Protein AF-A0A852A924-F1 (afdb_monomer_lite)

pLDDT: mean 98.33, std 0.88, range [93.31, 98.81]

Sequence (42 aa):
FAVIRPPGHHAEESTAMGFCFFNSVAISAKLLQQRLSVGRIL

Structure (mmCIF, N/CA/C/O backbone):
data_AF-A0A852A924-F1
#
_entry.id   AF-A0A852A924-F1
#
loop_
_atom_site.group_PDB
_atom_site.id
_atom_site.type_symbol
_atom_site.label_atom_id
_atom_site.label_alt_id
_atom_site.label_comp_id
_atom_site.label_asym_id
_atom_site.label_entity_id
_atom_site.label_seq_id
_atom_site.pdbx_PDB_ins_code
_atom_site.Cartn_x
_atom_site.Cartn_y
_atom_site.Cartn_z
_atom_site.occupancy
_atom_site.B_iso_or_equiv
_atom_site.auth_seq_id
_atom_site.auth_comp_id
_atom_site.auth_asym_id
_atom_site.auth_atom_id
_atom_site.pdbx_PDB_model_num
ATOM 1 N N . PHE A 1 1 ? -13.036 -1.792 -5.799 1.00 93.31 1 PHE A N 1
ATOM 2 C CA . PHE A 1 1 ? -12.092 -2.199 -6.859 1.00 93.31 1 PHE A CA 1
ATOM 3 C C . PHE A 1 1 ? -11.509 -0.943 -7.479 1.00 93.31 1 PHE A C 1
ATOM 5 O O . PHE A 1 1 ? -12.262 0.002 -7.681 1.00 93.31 1 PHE A O 1
ATOM 12 N N . ALA A 1 2 ? -10.200 -0.906 -7.720 1.00 98.00 2 ALA A N 1
ATOM 13 C CA . ALA A 1 2 ? -9.530 0.243 -8.318 1.00 98.00 2 ALA A CA 1
ATOM 14 C C . ALA A 1 2 ? -8.737 -0.228 -9.543 1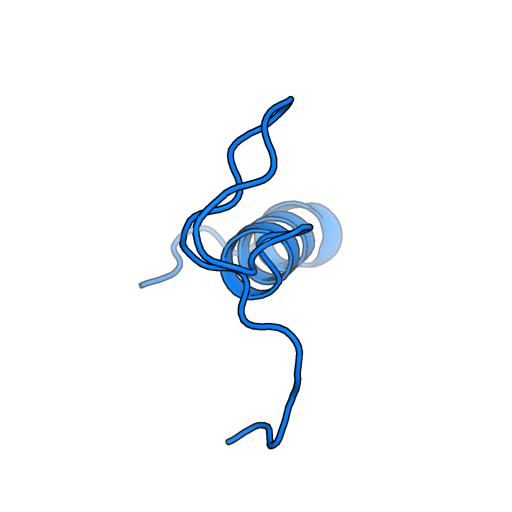.00 98.00 2 ALA A C 1
ATOM 16 O O . ALA A 1 2 ? -7.870 -1.089 -9.417 1.00 98.00 2 ALA A O 1
ATOM 17 N N . VAL A 1 3 ? -9.045 0.319 -10.721 1.00 98.12 3 VAL A N 1
ATOM 18 C CA . VAL A 1 3 ? -8.298 0.049 -11.959 1.00 98.12 3 VAL A CA 1
ATOM 19 C C . VAL A 1 3 ? -7.122 1.014 -12.006 1.00 98.12 3 VAL A C 1
ATOM 21 O O . VAL A 1 3 ? -7.269 2.155 -12.439 1.00 98.12 3 VAL A O 1
ATOM 24 N N . ILE A 1 4 ? -5.971 0.583 -11.492 1.00 98.31 4 ILE A N 1
ATOM 25 C CA . ILE A 1 4 ? -4.796 1.443 -11.317 1.00 98.31 4 ILE A CA 1
ATOM 26 C C . ILE A 1 4 ? -3.528 0.812 -11.889 1.00 98.31 4 ILE A C 1
ATOM 28 O O . ILE A 1 4 ? -3.389 -0.408 -11.961 1.00 98.31 4 ILE A O 1
ATOM 32 N N . ARG A 1 5 ? -2.600 1.683 -12.293 1.00 98.31 5 ARG A N 1
ATOM 33 C CA . ARG A 1 5 ? -1.233 1.359 -12.714 1.00 98.31 5 ARG A CA 1
ATOM 34 C C . ARG A 1 5 ? -0.291 2.524 -12.373 1.00 98.31 5 ARG A C 1
ATOM 36 O O . ARG A 1 5 ? -0.761 3.664 -12.379 1.00 98.31 5 ARG A O 1
ATOM 43 N N . PRO A 1 6 ? 1.023 2.295 -12.195 1.00 98.12 6 PRO A N 1
ATOM 44 C CA . PRO A 1 6 ? 1.715 0.995 -12.094 1.00 98.12 6 PRO A CA 1
ATOM 45 C C . PRO A 1 6 ? 1.304 0.189 -10.837 1.00 98.12 6 PRO A C 1
ATOM 47 O O . PRO A 1 6 ? 0.573 0.730 -10.006 1.00 98.12 6 PRO A O 1
ATOM 50 N N . PRO A 1 7 ? 1.707 -1.094 -10.686 1.00 98.62 7 PRO A N 1
ATOM 51 C CA . PRO A 1 7 ? 1.528 -1.817 -9.422 1.00 98.62 7 PRO A CA 1
ATOM 52 C C . PRO A 1 7 ? 2.351 -1.170 -8.293 1.00 98.62 7 PRO A C 1
ATOM 54 O O . PRO A 1 7 ? 3.184 -0.298 -8.537 1.00 98.62 7 PRO A O 1
ATOM 57 N N . GLY A 1 8 ? 2.117 -1.599 -7.047 1.00 98.75 8 GLY A N 1
ATOM 58 C CA . GLY A 1 8 ? 2.798 -1.022 -5.879 1.00 98.75 8 GLY A CA 1
ATOM 59 C C . GLY A 1 8 ? 3.381 -2.004 -4.860 1.00 98.75 8 GLY A C 1
ATOM 60 O O . G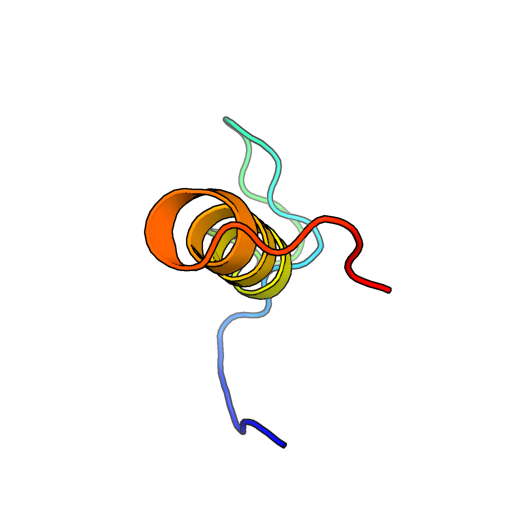LY A 1 8 ? 4.261 -1.623 -4.100 1.00 98.75 8 GLY A O 1
ATOM 61 N N . HIS A 1 9 ? 2.934 -3.260 -4.822 1.00 98.62 9 HIS A N 1
ATOM 62 C CA . HIS A 1 9 ? 3.204 -4.175 -3.700 1.00 98.62 9 HIS A CA 1
ATOM 63 C C . HIS A 1 9 ? 4.664 -4.631 -3.513 1.00 98.62 9 HIS A C 1
ATOM 65 O O . HIS A 1 9 ? 4.973 -5.191 -2.467 1.00 98.62 9 HIS A O 1
ATOM 71 N N . HIS A 1 10 ? 5.549 -4.386 -4.483 1.00 98.62 10 HIS A N 1
ATOM 72 C CA . HIS A 1 10 ? 6.981 -4.692 -4.377 1.00 98.62 10 HIS A CA 1
ATOM 73 C C . 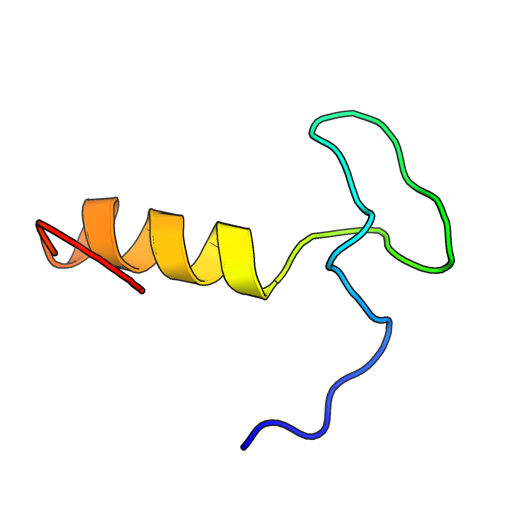HIS A 1 10 ? 7.847 -3.473 -4.036 1.00 98.62 10 HIS A C 1
ATOM 75 O O . HIS A 1 10 ? 9.046 -3.631 -3.845 1.00 98.62 10 HIS A O 1
ATOM 81 N N . ALA A 1 11 ? 7.279 -2.262 -4.002 1.00 98.81 11 ALA A N 1
ATOM 82 C CA . ALA A 1 11 ? 8.046 -1.071 -3.651 1.00 98.81 11 ALA A CA 1
ATOM 83 C C . ALA A 1 11 ? 8.366 -1.086 -2.150 1.00 98.81 11 ALA A C 1
ATOM 85 O O . ALA A 1 11 ? 7.450 -1.136 -1.321 1.00 98.81 11 ALA A O 1
ATOM 86 N N . GLU A 1 12 ? 9.654 -1.033 -1.824 1.00 98.69 12 GLU A N 1
ATOM 87 C CA . GLU A 1 12 ? 10.150 -0.879 -0.455 1.00 98.69 12 GLU A CA 1
ATOM 88 C C . GLU A 1 12 ? 10.256 0.613 -0.093 1.00 98.69 12 GLU A C 1
ATOM 90 O O . GLU A 1 12 ? 9.906 1.485 -0.886 1.00 98.69 12 GLU A O 1
ATOM 95 N N . GLU A 1 13 ? 10.739 0.933 1.110 1.00 98.50 13 GLU A N 1
ATOM 96 C CA . GLU A 1 13 ? 10.856 2.321 1.582 1.00 98.50 13 GLU A CA 1
ATOM 97 C C . GLU A 1 13 ? 11.754 3.186 0.681 1.00 98.50 13 GLU A C 1
ATOM 99 O O . GLU A 1 13 ? 11.415 4.331 0.392 1.00 98.50 13 GLU A O 1
ATOM 104 N N . SER A 1 14 ? 12.891 2.642 0.234 1.00 98.50 14 SER A N 1
ATOM 105 C CA . SER A 1 14 ? 13.894 3.364 -0.569 1.00 98.50 14 SER A CA 1
ATOM 106 C C . SER A 1 14 ? 14.289 2.636 -1.863 1.00 98.50 14 SER A C 1
ATOM 108 O O . SER A 1 14 ? 15.275 3.010 -2.496 1.00 98.50 14 SER A O 1
ATOM 110 N N . THR A 1 15 ? 13.525 1.618 -2.278 1.00 98.62 15 THR A N 1
ATOM 111 C CA . THR A 1 15 ? 13.841 0.778 -3.447 1.00 98.62 15 THR A CA 1
ATOM 112 C C . THR A 1 15 ? 12.611 0.571 -4.329 1.00 98.62 15 THR A C 1
ATOM 114 O O . THR A 1 15 ? 11.588 0.055 -3.878 1.00 98.62 15 THR A O 1
ATOM 117 N N . ALA A 1 16 ? 12.729 0.917 -5.614 1.00 98.62 16 ALA A N 1
ATOM 118 C CA . ALA A 1 16 ? 11.747 0.571 -6.641 1.00 98.62 16 ALA A CA 1
ATOM 119 C C . ALA A 1 16 ? 12.152 -0.732 -7.351 1.00 98.62 16 ALA A C 1
ATOM 121 O O . ALA A 1 16 ? 13.299 -0.880 -7.775 1.00 98.62 16 ALA A O 1
ATOM 122 N N . MET A 1 17 ? 11.216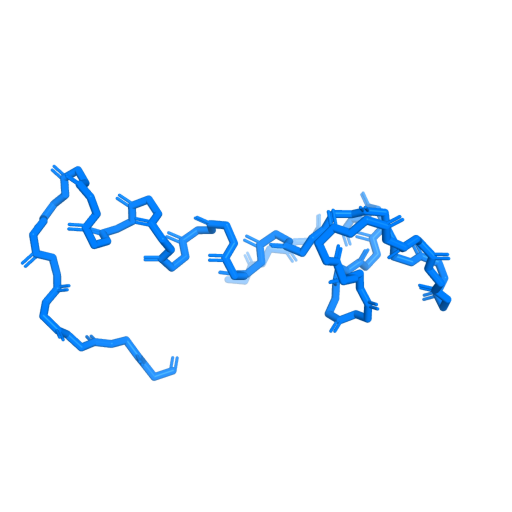 -1.670 -7.514 1.00 98.62 17 MET A N 1
ATOM 123 C CA . MET A 1 17 ? 11.451 -2.952 -8.192 1.00 98.62 17 MET A CA 1
ATOM 124 C C . MET A 1 17 ? 10.143 -3.580 -8.684 1.00 98.62 17 MET A C 1
ATOM 126 O O . MET A 1 17 ? 9.059 -3.199 -8.249 1.00 98.62 17 MET A O 1
ATOM 130 N N . GLY A 1 18 ? 10.221 -4.536 -9.617 1.00 98.44 18 GLY A N 1
ATOM 131 C CA . GLY A 1 18 ? 9.039 -5.265 -10.103 1.00 98.44 18 GLY A CA 1
ATOM 132 C C . GLY A 1 18 ? 7.937 -4.348 -10.652 1.00 98.44 18 GLY A C 1
ATOM 133 O O . GLY A 1 18 ? 6.763 -4.546 -10.353 1.00 98.44 18 GLY A O 1
ATOM 134 N N . PHE A 1 19 ? 8.321 -3.296 -11.386 1.00 98.62 19 PHE A N 1
ATOM 135 C CA . PHE A 1 19 ? 7.439 -2.226 -11.889 1.00 98.62 19 PHE A CA 1
ATOM 136 C C . PHE A 1 19 ? 6.734 -1.382 -10.810 1.00 98.62 19 PHE A C 1
ATOM 138 O O . PHE A 1 19 ? 5.914 -0.531 -11.152 1.00 98.62 19 PHE A O 1
ATOM 145 N N . CYS A 1 20 ? 7.049 -1.586 -9.530 1.00 98.81 20 CYS A N 1
ATOM 146 C CA . CYS A 1 20 ? 6.473 -0.861 -8.406 1.00 98.81 20 CYS A CA 1
ATOM 147 C C . CYS A 1 20 ? 7.390 0.290 -7.981 1.00 98.81 20 CYS A C 1
ATOM 149 O O . CYS A 1 20 ? 8.550 0.069 -7.641 1.00 98.81 20 CYS A O 1
ATOM 151 N N . PHE A 1 21 ? 6.844 1.507 -7.961 1.00 98.62 21 PHE A N 1
ATOM 152 C CA . PHE A 1 21 ? 7.550 2.709 -7.495 1.00 98.62 21 PHE A CA 1
ATOM 153 C C . PHE A 1 21 ? 7.069 3.160 -6.114 1.00 98.62 21 PHE A C 1
ATOM 155 O O . PHE A 1 21 ? 7.872 3.569 -5.287 1.00 98.62 21 PHE A O 1
ATOM 162 N N . PHE A 1 22 ? 5.762 3.048 -5.855 1.00 98.69 22 PHE A N 1
ATOM 163 C CA . PHE A 1 22 ? 5.147 3.365 -4.568 1.00 98.69 22 PHE A CA 1
ATOM 164 C C . PHE A 1 22 ? 4.112 2.306 -4.206 1.00 98.69 22 PHE A C 1
ATOM 166 O O . PHE A 1 22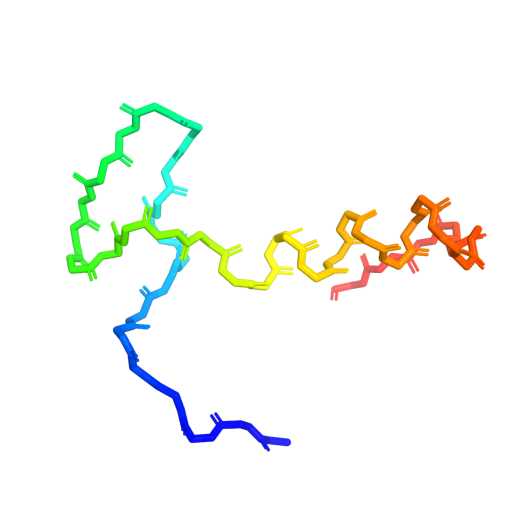 ? 3.304 1.906 -5.047 1.00 98.69 22 PHE A O 1
ATOM 173 N N . ASN A 1 23 ? 4.084 1.891 -2.941 1.00 98.75 23 ASN A N 1
ATOM 174 C CA . ASN A 1 23 ? 3.130 0.898 -2.464 1.00 98.75 23 ASN A CA 1
ATOM 175 C C . ASN A 1 23 ? 1.792 1.548 -2.083 1.00 98.75 23 ASN A C 1
ATOM 177 O O . ASN A 1 23 ? 1.557 1.890 -0.925 1.00 98.75 23 ASN A O 1
ATOM 181 N N . SER A 1 24 ? 0.907 1.728 -3.070 1.00 98.81 24 SER A N 1
ATOM 182 C CA . SER A 1 24 ? -0.384 2.407 -2.884 1.00 98.81 24 SER A CA 1
ATOM 183 C C . SER A 1 24 ? -1.226 1.810 -1.751 1.00 98.81 24 SER A C 1
ATOM 185 O O . SER A 1 24 ? -1.796 2.566 -0.972 1.00 98.81 24 SER A O 1
ATOM 187 N N . VAL A 1 25 ? -1.267 0.478 -1.615 1.00 98.69 25 VAL A N 1
ATOM 188 C CA . VAL A 1 25 ? -2.046 -0.201 -0.562 1.00 98.69 25 VAL A CA 1
ATOM 189 C C . VAL A 1 25 ? -1.466 0.093 0.823 1.00 98.69 25 VAL A C 1
ATOM 191 O O . VAL A 1 25 ? -2.208 0.484 1.725 1.00 98.69 25 VAL A O 1
ATOM 194 N N . ALA A 1 26 ? -0.145 -0.018 0.986 1.00 98.69 26 ALA A N 1
ATOM 195 C CA . ALA A 1 26 ? 0.515 0.281 2.257 1.00 98.69 26 ALA A CA 1
ATOM 196 C C . ALA A 1 26 ? 0.370 1.762 2.653 1.00 98.69 26 ALA A C 1
ATOM 198 O O . ALA A 1 26 ? 0.075 2.070 3.811 1.00 98.69 26 ALA A O 1
ATOM 199 N N . ILE A 1 27 ? 0.503 2.683 1.691 1.00 98.69 27 ILE A N 1
ATOM 200 C CA . ILE A 1 27 ? 0.302 4.124 1.914 1.00 98.69 27 ILE A CA 1
ATOM 201 C C . ILE A 1 27 ? -1.137 4.399 2.365 1.00 98.69 27 ILE A C 1
ATOM 203 O O . ILE A 1 27 ? -1.347 5.110 3.350 1.00 98.69 27 ILE A O 1
ATOM 207 N N . SER A 1 28 ? -2.136 3.818 1.693 1.00 98.69 28 SER A N 1
ATOM 208 C CA . SER A 1 28 ? -3.539 3.951 2.097 1.00 98.69 28 SER A CA 1
ATOM 209 C C . SER A 1 28 ? -3.773 3.423 3.512 1.00 98.69 28 SER A C 1
ATOM 211 O O . SER A 1 28 ? -4.381 4.126 4.319 1.00 98.69 28 SER A O 1
ATOM 213 N N . ALA A 1 29 ? -3.242 2.244 3.851 1.00 98.75 29 ALA A N 1
ATOM 214 C CA . ALA A 1 29 ? -3.353 1.695 5.199 1.00 98.75 29 ALA A CA 1
ATOM 215 C C . ALA A 1 29 ? -2.758 2.647 6.255 1.00 98.75 29 ALA A C 1
ATOM 217 O O . ALA A 1 29 ? -3.385 2.913 7.284 1.00 98.75 29 ALA A O 1
ATOM 218 N N . LYS A 1 30 ? -1.594 3.248 5.975 1.00 98.62 30 LYS A N 1
ATOM 219 C CA . LYS A 1 30 ? -0.958 4.206 6.889 1.00 98.62 30 LYS A CA 1
ATOM 220 C C . LYS A 1 30 ? -1.772 5.490 7.058 1.00 98.62 30 LYS A C 1
ATOM 222 O O . LYS A 1 30 ? -1.918 5.976 8.180 1.00 98.62 30 LYS A O 1
ATOM 227 N N . LEU A 1 31 ? -2.337 6.017 5.972 1.00 98.81 31 LEU A N 1
ATOM 228 C CA . LEU A 1 31 ? -3.198 7.202 6.018 1.00 98.81 31 LEU A CA 1
ATOM 229 C C . LEU A 1 31 ? -4.474 6.953 6.830 1.00 98.81 31 LEU A C 1
ATOM 231 O O . LEU A 1 31 ? -4.881 7.833 7.587 1.00 98.81 31 LEU A O 1
ATOM 235 N N . LEU A 1 32 ? -5.076 5.764 6.721 1.00 98.81 32 LEU A N 1
ATOM 236 C CA . LEU A 1 32 ? -6.241 5.377 7.524 1.00 98.81 32 LEU A CA 1
ATOM 237 C C . LEU A 1 32 ? -5.911 5.348 9.022 1.00 98.81 32 LEU A C 1
ATOM 239 O O . LEU A 1 32 ? -6.660 5.897 9.829 1.00 98.81 32 LEU A O 1
ATOM 243 N N . GLN A 1 33 ? -4.766 4.775 9.396 1.00 98.62 33 GLN A N 1
ATOM 244 C CA . GLN A 1 33 ? -4.302 4.784 10.786 1.00 98.62 33 GLN A CA 1
ATOM 245 C C . GLN A 1 33 ? -4.066 6.213 11.300 1.00 98.62 33 GLN A C 1
ATOM 247 O O . GLN A 1 33 ? -4.506 6.553 12.392 1.00 98.62 33 GLN A O 1
ATOM 252 N N . GLN A 1 34 ? -3.388 7.058 10.516 1.00 98.56 34 GLN A N 1
ATOM 253 C CA . GLN A 1 34 ? -2.966 8.397 10.949 1.00 98.56 34 GLN A CA 1
ATOM 254 C C . GLN A 1 34 ? -4.100 9.421 10.996 1.00 98.56 34 GLN A C 1
ATOM 256 O O . GLN A 1 34 ? -4.114 10.272 11.880 1.00 98.56 34 GLN A O 1
ATOM 261 N N . ARG A 1 35 ? -5.012 9.392 10.019 1.00 98.69 35 ARG A N 1
ATOM 262 C CA . ARG A 1 35 ? -6.037 10.437 9.861 1.00 98.69 35 ARG A CA 1
ATOM 263 C C . ARG A 1 35 ? -7.386 10.047 10.441 1.00 98.69 35 ARG A C 1
ATOM 265 O O . ARG A 1 35 ? -8.161 10.931 10.781 1.00 98.69 35 ARG A O 1
ATOM 27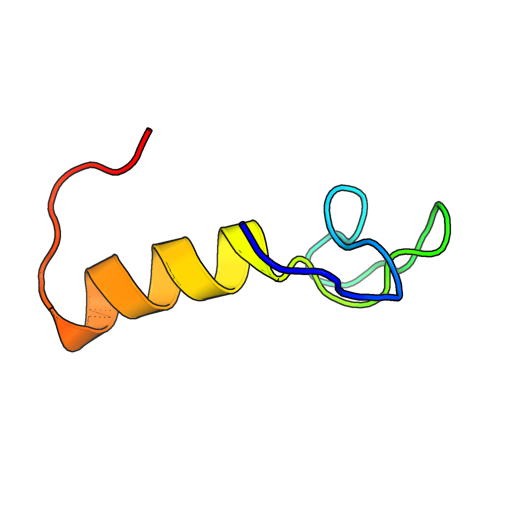2 N N . LEU A 1 36 ? -7.670 8.748 10.519 1.00 98.44 36 LEU A N 1
ATOM 273 C CA . LEU A 1 36 ? -8.966 8.222 10.949 1.00 98.44 36 LEU A CA 1
ATOM 274 C C . LEU A 1 36 ? -8.854 7.309 12.179 1.00 98.44 36 LEU A C 1
ATOM 276 O O . LEU A 1 36 ? -9.845 6.698 12.566 1.00 98.44 36 LEU A O 1
ATOM 280 N N . SER A 1 37 ? -7.665 7.201 12.787 1.00 97.75 37 SER A N 1
ATOM 281 C CA . SER A 1 37 ? -7.413 6.403 13.996 1.00 97.75 37 SER A CA 1
ATOM 282 C C . SER A 1 37 ? -7.854 4.936 13.877 1.00 97.75 37 SER A C 1
ATOM 284 O O . SER A 1 37 ? -8.299 4.325 14.849 1.00 97.75 37 SER A O 1
ATOM 286 N N . VAL A 1 38 ? -7.741 4.349 12.679 1.00 98.50 38 VAL A N 1
ATOM 287 C CA . VAL A 1 38 ? -8.102 2.942 12.443 1.00 98.50 38 VAL A CA 1
ATOM 288 C C . VAL A 1 38 ? -7.111 2.021 13.162 1.00 98.50 38 VAL A C 1
ATOM 290 O O . VAL A 1 38 ? -5.922 2.029 12.860 1.00 98.50 38 VAL A O 1
ATOM 293 N N . GLY A 1 39 ? -7.599 1.201 14.098 1.00 97.38 39 GLY A N 1
ATOM 294 C CA . GLY A 1 39 ? -6.746 0.361 14.952 1.00 97.38 39 GLY A CA 1
ATOM 295 C C . GLY A 1 39 ? -6.195 -0.913 14.297 1.00 97.38 39 GLY A C 1
ATOM 296 O O . GLY A 1 39 ? -5.130 -1.390 14.685 1.00 97.38 39 GLY A O 1
ATOM 297 N N . ARG A 1 40 ? -6.889 -1.485 13.305 1.00 97.88 40 ARG A N 1
ATOM 298 C CA . ARG A 1 40 ? -6.450 -2.692 12.580 1.00 97.88 40 ARG A CA 1
ATOM 299 C C . ARG A 1 40 ? -6.966 -2.669 11.141 1.00 97.88 40 ARG A C 1
ATOM 301 O O . ARG A 1 40 ? -8.116 -2.312 10.913 1.00 97.88 40 ARG A O 1
ATOM 308 N N . ILE A 1 41 ? -6.110 -3.057 10.199 1.00 97.62 41 ILE A N 1
ATOM 309 C CA . ILE A 1 41 ? -6.381 -3.149 8.757 1.00 97.62 41 ILE A CA 1
ATOM 310 C C . ILE A 1 41 ? -5.890 -4.533 8.319 1.00 97.62 41 ILE A C 1
ATOM 312 O O . ILE A 1 41 ? -4.809 -4.936 8.752 1.00 97.62 41 ILE A O 1
ATOM 316 N N . LEU A 1 42 ? -6.713 -5.262 7.558 1.00 96.94 42 LEU A N 1
ATOM 317 C CA . LEU A 1 42 ? -6.402 -6.588 7.009 1.00 96.94 42 LEU A CA 1
ATOM 318 C C . LEU A 1 42 ? -5.833 -6.460 5.595 1.00 96.94 42 LEU A C 1
ATOM 320 O O . LEU A 1 42 ? -6.385 -5.634 4.832 1.00 96.94 42 LEU A O 1
#

Foldseek 3Di:
DDPDDDAAPPDDPPDDDPRHPHHPVVVVVVCCCPPVVDPDDD

Radius of gyration: 11.55 Å; chains: 1; bounding box: 26×17×28 Å

Secondary structure (DSSP, 8-state):
----SS--TT--SS--BTTBSS-HHHHHHHHHHHHH------

InterPro domains:
  IPR023696 Ureohydrolase domain superfamily [SSF52768] (1-42)
  IPR023801 Histone deacetylase domain [PF00850] (1-42)
  IPR037138 Histone deacetylase domain superfamily [G3DSA:3.40.800.20] (1-42)

Organism: Calcarius ornatus (NCBI:txid198940)